Protein AF-Q0W652-F1 (afdb_monomer_lite)

Radius of gyration: 14.13 Å; chains: 1; bounding box: 42×33×35 Å

Sequence (110 aa):
MKITADALEMARASARESEVPLILVGERSVITDVMIAPDRKAYDTSAGQLISMLPVGIRRYGKVVTKASQDLEPGYNLIEDENGNWKFVDEDGKEVQVEVVEPADEKTDG

Secondary structure (DSSP, 8-state):
-EEEHHHHHHHHHHHHH-SS-EEEEEETTEEEEEEEPPPTTT----HHHHTTTSPTT-EEEEEE-BTTB----SSEEEEE-TTS-EEEE-TT--B---EEE---------

Organism: Methanocella arvoryzae (strain DSM 22066 / NBRC 105507 / MRE50) (NCBI:txid351160)

pLDDT: mean 79.3, std 16.25, range [35.34, 94.06]

Structure (mmCIF, N/CA/C/O backbone):
data_AF-Q0W652-F1
#
_entry.id   AF-Q0W652-F1
#
loop_
_atom_site.group_PDB
_atom_site.id
_atom_site.type_symbol
_atom_site.label_atom_id
_atom_site.label_alt_id
_atom_site.label_comp_id
_atom_site.label_asym_id
_atom_site.label_entity_id
_atom_site.label_seq_id
_atom_site.pdbx_PDB_ins_code
_atom_site.Cartn_x
_atom_site.Cartn_y
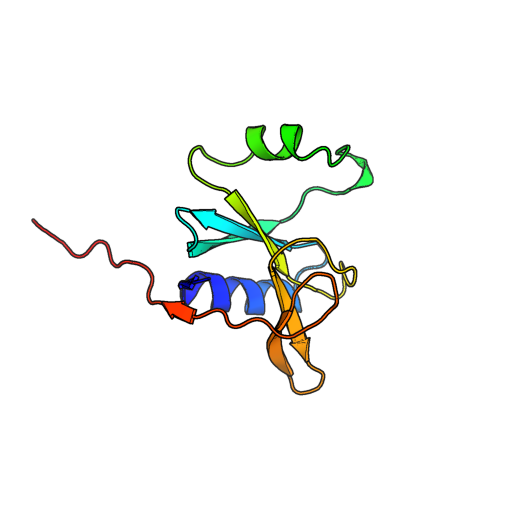_atom_site.Cartn_z
_atom_site.occupancy
_atom_site.B_iso_or_equiv
_atom_site.auth_seq_id
_atom_site.auth_comp_id
_atom_site.auth_asym_id
_atom_site.auth_atom_id
_atom_site.pdbx_PDB_model_num
ATOM 1 N N . MET A 1 1 ? -2.073 -9.339 -6.480 1.00 88.06 1 MET A N 1
ATOM 2 C CA . MET A 1 1 ? -1.249 -8.112 -6.567 1.00 88.06 1 MET A CA 1
ATOM 3 C C . MET A 1 1 ? 0.093 -8.404 -5.926 1.00 88.06 1 MET A C 1
ATOM 5 O O . MET A 1 1 ? 0.122 -9.258 -5.044 1.00 88.06 1 MET A O 1
ATOM 9 N N . LYS A 1 2 ? 1.171 -7.753 -6.368 1.00 92.56 2 LYS A N 1
ATOM 10 C CA . LYS A 1 2 ? 2.509 -7.926 -5.787 1.00 92.56 2 LYS A CA 1
ATOM 11 C C . LYS A 1 2 ? 3.059 -6.583 -5.303 1.00 92.56 2 LYS A C 1
ATOM 13 O O . LYS A 1 2 ? 2.708 -5.554 -5.875 1.00 92.56 2 LYS A O 1
ATOM 18 N N . ILE A 1 3 ? 3.913 -6.592 -4.287 1.00 92.94 3 ILE A N 1
ATOM 19 C CA . ILE A 1 3 ? 4.689 -5.433 -3.825 1.00 92.94 3 ILE A CA 1
ATOM 20 C C . ILE A 1 3 ? 6.137 -5.852 -3.595 1.00 92.94 3 ILE A C 1
ATOM 22 O O . ILE A 1 3 ? 6.373 -6.953 -3.101 1.00 92.94 3 ILE A O 1
ATOM 26 N N . THR A 1 4 ? 7.102 -5.010 -3.949 1.00 94.06 4 THR A N 1
ATOM 27 C CA . THR A 1 4 ? 8.503 -5.282 -3.621 1.00 94.06 4 THR A CA 1
ATOM 28 C C . THR A 1 4 ? 8.741 -5.140 -2.117 1.00 94.06 4 THR A C 1
ATOM 30 O O . THR A 1 4 ? 8.120 -4.309 -1.452 1.00 94.06 4 THR A O 1
ATOM 33 N N . ALA A 1 5 ? 9.643 -5.948 -1.559 1.00 91.12 5 ALA A N 1
ATOM 34 C CA . ALA A 1 5 ? 10.023 -5.841 -0.149 1.00 91.12 5 ALA A CA 1
ATOM 35 C C . ALA A 1 5 ? 10.501 -4.420 0.209 1.00 91.12 5 ALA A C 1
ATOM 37 O O . ALA A 1 5 ? 10.108 -3.889 1.246 1.00 91.12 5 ALA A O 1
ATOM 38 N N . ASP A 1 6 ? 11.254 -3.795 -0.699 1.00 91.25 6 ASP A N 1
ATOM 39 C CA . ASP A 1 6 ? 11.754 -2.424 -0.575 1.00 91.25 6 ASP A CA 1
ATOM 40 C C . ASP A 1 6 ? 10.615 -1.390 -0.505 1.00 91.25 6 ASP A C 1
ATOM 42 O O . ASP A 1 6 ? 10.507 -0.648 0.470 1.00 91.25 6 ASP A O 1
ATOM 46 N N . ALA A 1 7 ? 9.668 -1.428 -1.451 1.00 91.81 7 ALA A N 1
ATOM 47 C CA . ALA A 1 7 ? 8.522 -0.516 -1.450 1.00 91.81 7 ALA A CA 1
ATOM 48 C C . ALA A 1 7 ? 7.642 -0.691 -0.209 1.00 91.81 7 ALA A C 1
ATOM 50 O O . ALA A 1 7 ? 7.100 0.277 0.325 1.00 91.81 7 ALA A O 1
ATOM 51 N N . LEU A 1 8 ? 7.485 -1.930 0.262 1.00 92.50 8 LEU A N 1
ATOM 52 C CA . LEU A 1 8 ? 6.737 -2.213 1.479 1.00 92.50 8 LEU A CA 1
ATOM 53 C C . LEU A 1 8 ? 7.436 -1.634 2.713 1.00 92.50 8 LEU A C 1
ATOM 55 O O . LEU A 1 8 ? 6.770 -1.067 3.579 1.00 92.50 8 LEU A O 1
ATOM 59 N N . GLU A 1 9 ? 8.757 -1.767 2.809 1.00 91.81 9 GLU A N 1
ATOM 60 C CA . GLU A 1 9 ? 9.540 -1.179 3.895 1.00 91.81 9 GLU A CA 1
ATOM 61 C C . GLU A 1 9 ? 9.480 0.353 3.861 1.00 91.81 9 GLU A C 1
ATOM 63 O O . GLU A 1 9 ? 9.139 0.972 4.874 1.00 91.81 9 GLU A O 1
ATOM 68 N N . MET A 1 10 ? 9.681 0.956 2.686 1.00 90.56 10 MET A N 1
ATOM 69 C CA . MET A 1 10 ? 9.545 2.398 2.475 1.00 90.56 10 MET A CA 1
ATOM 70 C C . MET A 1 10 ? 8.162 2.913 2.866 1.00 90.56 10 MET A C 1
ATOM 72 O O . MET A 1 10 ? 8.058 3.943 3.535 1.00 90.56 10 MET A O 1
ATOM 76 N N . ALA A 1 11 ? 7.097 2.199 2.490 1.00 91.31 11 ALA A N 1
ATOM 77 C CA . ALA A 1 11 ? 5.732 2.581 2.828 1.00 91.31 11 ALA A CA 1
ATOM 78 C C . ALA A 1 11 ? 5.523 2.620 4.344 1.00 91.31 11 ALA A C 1
ATOM 80 O O . ALA A 1 11 ? 4.956 3.578 4.864 1.00 91.31 11 ALA A O 1
ATOM 81 N N . ARG A 1 12 ? 6.010 1.596 5.052 1.00 91.00 12 ARG A N 1
ATOM 82 C CA . ARG A 1 12 ? 5.895 1.468 6.512 1.00 91.00 12 ARG A CA 1
ATOM 83 C C . ARG A 1 12 ? 6.679 2.550 7.243 1.00 91.00 12 ARG A C 1
ATOM 85 O O . ARG A 1 12 ? 6.156 3.147 8.182 1.00 91.00 12 ARG A O 1
ATOM 92 N N . ALA A 1 13 ? 7.917 2.794 6.817 1.00 89.62 13 ALA A N 1
ATOM 93 C CA . ALA A 1 13 ? 8.767 3.833 7.388 1.00 89.62 13 ALA A CA 1
ATOM 94 C C . ALA A 1 13 ? 8.136 5.214 7.173 1.00 89.62 13 ALA A C 1
ATOM 96 O O . ALA A 1 13 ? 7.845 5.929 8.133 1.00 89.62 13 ALA A O 1
ATOM 97 N N . SER A 1 14 ? 7.798 5.525 5.920 1.00 87.75 14 SER A N 1
ATOM 98 C CA . SER A 1 14 ? 7.210 6.809 5.544 1.00 87.75 14 SER A CA 1
ATOM 99 C C . SER A 1 14 ? 5.881 7.044 6.250 1.00 87.75 14 SER A C 1
ATOM 101 O O . SER A 1 14 ? 5.631 8.138 6.729 1.00 87.75 14 SER A O 1
ATOM 103 N N . ALA A 1 15 ? 5.020 6.039 6.383 1.00 86.62 15 ALA A N 1
ATOM 104 C CA . ALA A 1 15 ? 3.702 6.224 6.980 1.00 86.62 15 ALA A CA 1
ATOM 105 C C . ALA A 1 15 ? 3.713 6.612 8.464 1.00 86.62 15 ALA A C 1
ATOM 107 O O . ALA A 1 15 ? 2.778 7.270 8.928 1.00 86.62 15 ALA A O 1
ATOM 108 N N . ARG A 1 16 ? 4.755 6.221 9.207 1.00 81.56 16 ARG A N 1
ATOM 109 C CA . ARG A 1 16 ? 4.902 6.559 10.630 1.00 81.56 16 ARG A CA 1
ATOM 110 C C . ARG A 1 16 ? 5.326 8.008 10.848 1.00 81.56 16 ARG A C 1
ATOM 112 O O . ARG A 1 16 ? 4.948 8.596 11.861 1.00 81.56 16 ARG A O 1
ATOM 119 N N . GLU A 1 17 ? 6.084 8.564 9.909 1.00 79.88 17 GLU A N 1
ATOM 120 C CA . GLU A 1 17 ? 6.684 9.900 10.008 1.00 79.88 17 GLU A CA 1
ATOM 121 C C . GLU A 1 17 ? 5.984 10.940 9.119 1.00 79.88 17 GLU A C 1
ATOM 123 O O . GLU A 1 17 ? 6.072 12.137 9.375 1.00 79.88 17 GLU A O 1
ATOM 128 N N . SER A 1 18 ? 5.269 10.498 8.084 1.00 78.00 18 SER A N 1
ATOM 129 C CA . SER A 1 18 ? 4.699 11.369 7.061 1.00 78.00 18 SER A CA 1
ATOM 130 C C . SER A 1 18 ? 3.455 12.104 7.552 1.00 78.00 18 SER A C 1
ATOM 132 O O . SER A 1 18 ? 2.421 11.510 7.868 1.00 78.00 18 SER A O 1
ATOM 134 N N . GLU A 1 19 ? 3.535 13.430 7.502 1.00 79.69 19 GLU A N 1
ATOM 135 C CA . GLU A 1 19 ? 2.412 14.353 7.693 1.00 79.69 19 GLU A CA 1
ATOM 136 C C . GLU A 1 19 ? 1.623 14.595 6.394 1.00 79.69 19 GLU A C 1
ATOM 138 O O . GLU A 1 19 ? 0.680 15.384 6.367 1.00 79.69 19 GLU A O 1
ATOM 143 N N . VAL A 1 20 ? 1.995 13.910 5.310 1.00 82.31 20 VAL A N 1
ATOM 144 C CA . VAL A 1 20 ? 1.376 14.025 3.987 1.00 82.31 20 VAL A CA 1
ATOM 145 C C . VAL A 1 20 ? 0.817 12.677 3.516 1.00 82.31 20 VAL A C 1
ATOM 147 O O . VAL A 1 20 ? 1.316 11.619 3.922 1.00 82.31 20 VAL A O 1
ATOM 150 N N . PRO A 1 21 ? -0.238 12.677 2.679 1.00 82.00 21 PRO A N 1
ATOM 151 C CA . PRO A 1 21 ? -0.757 11.456 2.071 1.00 82.00 21 PRO A CA 1
ATOM 152 C C . PRO A 1 21 ? 0.310 10.787 1.197 1.00 82.00 21 PRO A C 1
ATOM 154 O O . PRO A 1 21 ? 1.038 11.459 0.472 1.00 82.00 21 PRO A O 1
ATOM 157 N N . LEU A 1 22 ? 0.373 9.458 1.232 1.00 87.69 22 LEU A N 1
ATOM 158 C CA . LEU A 1 22 ? 1.310 8.656 0.443 1.00 87.69 22 LEU A CA 1
ATOM 159 C C . LEU A 1 22 ? 0.534 7.761 -0.523 1.00 87.69 22 LEU A C 1
ATOM 161 O O . LEU A 1 22 ? -0.467 7.163 -0.136 1.00 87.69 22 LEU A O 1
ATOM 165 N N . ILE A 1 23 ? 0.997 7.635 -1.763 1.00 88.69 23 ILE A N 1
ATOM 166 C CA . ILE A 1 23 ? 0.421 6.775 -2.799 1.00 88.69 23 ILE A CA 1
ATOM 167 C C . ILE A 1 23 ? 1.357 5.619 -3.141 1.00 88.69 23 ILE A C 1
ATOM 169 O O . ILE A 1 23 ? 2.572 5.781 -3.218 1.00 88.69 23 ILE A O 1
ATOM 173 N N . LEU A 1 24 ? 0.764 4.453 -3.381 1.00 90.38 24 LEU A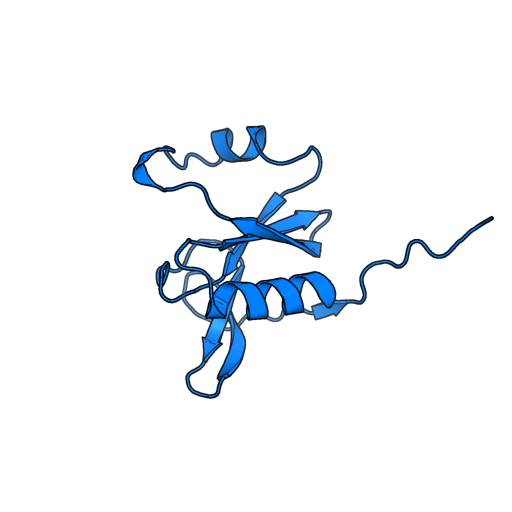 N 1
ATOM 174 C CA . LEU A 1 24 ? 1.472 3.255 -3.818 1.00 90.38 24 LEU A CA 1
ATOM 175 C C . LEU A 1 24 ? 1.502 3.225 -5.339 1.00 90.38 24 LEU A C 1
ATOM 177 O O . LEU A 1 24 ? 0.442 3.232 -5.985 1.00 90.38 24 LEU A O 1
ATOM 181 N N . VAL A 1 25 ? 2.704 3.172 -5.904 1.00 89.75 25 VAL A N 1
ATOM 182 C CA . VAL A 1 25 ? 2.911 3.209 -7.349 1.00 89.75 25 VAL A CA 1
ATOM 183 C C . VAL A 1 25 ? 3.774 2.044 -7.818 1.00 89.75 25 VAL A C 1
ATOM 185 O O . VAL A 1 25 ? 4.514 1.425 -7.056 1.00 89.75 25 VAL A O 1
ATOM 188 N N . GLY A 1 26 ? 3.662 1.714 -9.096 1.00 89.56 26 GLY A N 1
ATOM 189 C CA . GLY A 1 26 ? 4.587 0.786 -9.731 1.00 89.56 26 GLY A CA 1
ATOM 190 C C . GLY A 1 26 ? 4.142 0.369 -11.118 1.00 89.56 26 GLY A C 1
ATOM 191 O O . GLY A 1 26 ? 3.288 1.005 -11.736 1.00 89.56 26 GLY A O 1
ATOM 192 N N . GLU A 1 27 ? 4.657 -0.752 -11.596 1.00 88.94 27 GLU A N 1
ATOM 193 C CA . GLU A 1 27 ? 4.518 -1.184 -12.985 1.00 88.94 27 GLU A CA 1
ATOM 194 C C . GLU A 1 27 ? 4.019 -2.623 -13.070 1.00 88.94 27 GLU A C 1
ATOM 196 O O . GLU A 1 27 ? 4.240 -3.427 -12.172 1.00 88.94 27 GLU A O 1
ATOM 201 N N . ARG A 1 28 ? 3.332 -2.972 -14.166 1.00 85.38 28 ARG A N 1
ATOM 202 C CA . ARG A 1 28 ? 2.965 -4.369 -14.492 1.00 85.38 28 ARG A CA 1
ATOM 203 C C . ARG A 1 28 ? 2.323 -5.164 -13.332 1.00 85.38 28 ARG A C 1
ATOM 205 O O . ARG A 1 28 ? 2.613 -6.342 -13.152 1.00 85.38 28 ARG A O 1
ATOM 212 N N . SER A 1 29 ? 1.433 -4.535 -12.563 1.00 87.19 29 SER A N 1
ATOM 213 C CA . SER A 1 29 ? 0.772 -5.125 -11.382 1.00 87.19 29 SER A CA 1
ATOM 214 C C . SER A 1 29 ? 1.715 -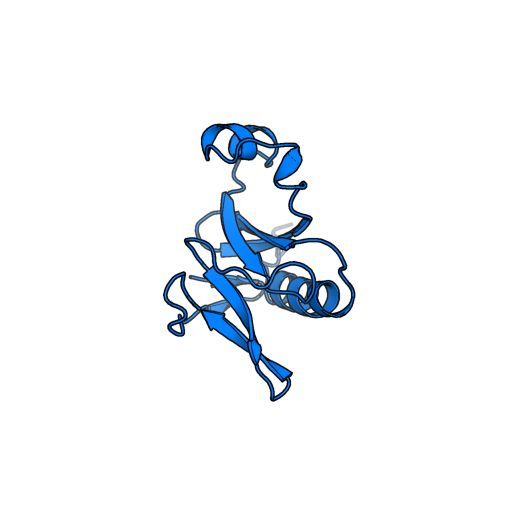5.495 -10.226 1.00 87.19 29 SER A C 1
ATOM 216 O O . SER A 1 29 ? 1.400 -6.378 -9.422 1.00 87.19 29 SER A O 1
ATOM 218 N N . VAL A 1 30 ? 2.852 -4.806 -10.136 1.00 91.25 30 VAL A N 1
ATOM 219 C CA . VAL A 1 30 ? 3.792 -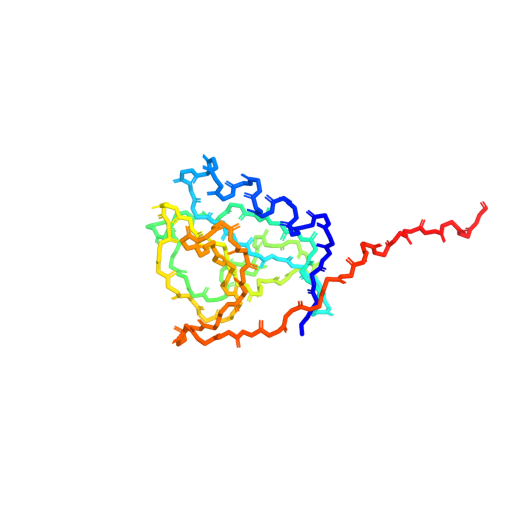4.845 -9.018 1.00 91.25 30 VAL A CA 1
ATOM 220 C C . VAL A 1 30 ? 3.935 -3.425 -8.478 1.00 91.25 30 VAL A C 1
ATOM 222 O O . VAL A 1 30 ? 4.250 -2.501 -9.225 1.00 91.25 30 VAL A O 1
ATOM 225 N N . ILE A 1 31 ? 3.677 -3.238 -7.188 1.00 92.25 31 ILE A N 1
ATOM 226 C CA . ILE A 1 31 ? 3.990 -1.997 -6.480 1.00 92.25 31 ILE A CA 1
ATOM 227 C C . ILE A 1 31 ? 5.495 -2.003 -6.230 1.00 92.25 31 ILE A C 1
ATOM 229 O O . ILE A 1 31 ? 6.011 -2.925 -5.600 1.00 92.25 31 ILE A O 1
ATOM 233 N N . THR A 1 32 ? 6.186 -1.006 -6.759 1.00 91.31 32 THR A N 1
ATOM 234 C CA . THR A 1 32 ? 7.650 -0.927 -6.726 1.00 91.31 32 THR A CA 1
ATOM 235 C C . THR A 1 32 ? 8.149 0.289 -5.969 1.00 91.31 32 THR A C 1
ATOM 237 O O . THR A 1 32 ? 9.324 0.307 -5.636 1.00 91.31 32 THR A O 1
ATOM 240 N N . ASP A 1 33 ? 7.287 1.275 -5.693 1.00 89.75 33 ASP A N 1
ATOM 241 C CA . ASP A 1 33 ? 7.688 2.534 -5.066 1.00 89.75 33 ASP A CA 1
ATOM 242 C C . ASP A 1 33 ? 6.518 3.212 -4.316 1.00 89.75 33 ASP A C 1
ATOM 244 O O . ASP A 1 33 ? 5.345 2.822 -4.449 1.00 89.75 33 ASP A O 1
ATOM 248 N N . VAL A 1 34 ? 6.832 4.239 -3.524 1.00 89.31 34 VAL A N 1
ATOM 249 C CA . VAL A 1 34 ? 5.884 5.005 -2.706 1.00 89.31 34 VAL A CA 1
ATOM 250 C C . VAL A 1 34 ? 6.145 6.490 -2.904 1.00 89.31 34 VAL A C 1
ATOM 252 O O . VAL A 1 34 ? 7.220 6.994 -2.600 1.00 89.31 34 VAL A O 1
ATOM 255 N N . MET A 1 35 ? 5.130 7.223 -3.353 1.00 86.50 35 MET A N 1
ATOM 256 C CA . MET A 1 35 ? 5.252 8.657 -3.613 1.00 86.50 35 MET A CA 1
ATOM 257 C C . MET A 1 35 ? 4.373 9.473 -2.673 1.00 86.50 35 MET A C 1
ATOM 259 O O . MET A 1 35 ? 3.330 9.013 -2.215 1.00 86.50 35 MET A O 1
ATOM 263 N N . ILE A 1 36 ? 4.749 10.725 -2.428 1.00 84.75 36 ILE A N 1
ATOM 264 C CA . ILE A 1 36 ? 3.888 11.683 -1.730 1.00 84.75 36 ILE A CA 1
ATOM 265 C C . ILE A 1 36 ? 2.759 12.103 -2.675 1.00 84.75 36 ILE A C 1
ATOM 267 O O . ILE A 1 36 ? 3.004 12.536 -3.802 1.00 84.75 36 ILE A O 1
ATOM 271 N N . ALA A 1 37 ? 1.515 11.977 -2.219 1.00 75.12 37 ALA A N 1
ATOM 272 C CA . ALA A 1 37 ? 0.360 12.437 -2.971 1.00 75.12 37 ALA A CA 1
ATOM 273 C C . ALA A 1 37 ? 0.303 13.977 -2.927 1.00 75.12 37 ALA A C 1
ATOM 275 O O . ALA A 1 37 ? 0.343 14.554 -1.836 1.00 75.12 37 ALA A O 1
ATOM 276 N N . PRO A 1 38 ? 0.184 14.664 -4.075 1.00 63.88 38 PRO A N 1
ATOM 277 C CA . PRO A 1 38 ? -0.044 16.103 -4.082 1.00 63.88 38 PRO A CA 1
ATOM 278 C C . PRO A 1 38 ? -1.414 16.432 -3.460 1.00 63.88 38 PRO A C 1
ATOM 280 O O . PRO A 1 38 ? -2.377 15.680 -3.613 1.00 63.88 38 PRO A O 1
ATOM 283 N N . ASP A 1 39 ? -1.492 17.552 -2.737 1.00 57.31 39 ASP A N 1
ATOM 284 C CA . ASP A 1 39 ? -2.661 17.950 -1.945 1.00 57.31 39 ASP A CA 1
ATOM 285 C C . ASP A 1 39 ? -3.954 18.017 -2.786 1.00 57.31 39 ASP A C 1
ATOM 287 O O . ASP A 1 39 ? -4.002 18.671 -3.836 1.00 57.31 39 ASP A O 1
ATOM 291 N N . ARG A 1 40 ? -5.026 17.362 -2.304 1.00 53.25 40 ARG A N 1
ATOM 292 C CA . ARG A 1 40 ? -6.344 17.289 -2.970 1.00 53.25 40 ARG A CA 1
ATOM 293 C C . ARG A 1 40 ? -6.950 18.673 -3.260 1.00 53.25 40 ARG A C 1
ATOM 295 O O . ARG A 1 40 ? -7.797 18.764 -4.143 1.00 53.25 40 ARG A O 1
ATOM 302 N N . LYS A 1 41 ? -6.542 19.759 -2.581 1.00 48.44 41 LYS A N 1
ATOM 303 C CA . LYS A 1 41 ? -7.053 21.113 -2.887 1.00 48.44 41 LYS A CA 1
ATOM 304 C C . LYS A 1 41 ? -6.463 21.742 -4.151 1.00 48.44 41 LYS A C 1
ATOM 306 O O . LYS A 1 41 ? -7.040 22.709 -4.642 1.00 48.44 41 LYS A O 1
ATOM 311 N N . ALA A 1 42 ? -5.356 21.223 -4.681 1.00 45.06 42 ALA A N 1
ATOM 312 C CA . ALA A 1 42 ? -4.723 21.758 -5.890 1.00 45.06 42 ALA A CA 1
ATOM 313 C C . ALA A 1 42 ? -4.982 20.916 -7.150 1.00 45.06 42 ALA A C 1
ATOM 315 O O . ALA A 1 42 ? -4.734 21.398 -8.253 1.00 45.06 42 ALA A O 1
ATOM 316 N N . TYR A 1 43 ? -5.490 19.688 -7.007 1.00 43.62 43 TYR A N 1
ATOM 317 C CA . TYR A 1 43 ? -5.652 18.763 -8.125 1.00 43.62 43 TYR A CA 1
ATOM 318 C C . TYR A 1 43 ? -7.032 18.119 -8.100 1.00 43.62 43 TYR A C 1
ATOM 320 O O . TYR A 1 43 ? -7.289 17.171 -7.356 1.00 43.62 43 TYR A O 1
ATOM 328 N N . ASP A 1 44 ? -7.904 18.643 -8.959 1.00 42.12 44 ASP A N 1
ATOM 329 C CA . ASP A 1 44 ? -9.112 17.971 -9.422 1.00 42.12 44 ASP A CA 1
ATOM 330 C C . ASP A 1 44 ? -8.723 16.541 -9.825 1.00 42.12 44 ASP A C 1
ATOM 332 O O . ASP A 1 44 ? -8.038 16.305 -10.822 1.00 42.12 44 ASP A O 1
ATOM 336 N N . THR A 1 45 ? -9.039 15.581 -8.957 1.00 48.25 45 THR A N 1
ATOM 337 C CA . THR A 1 45 ? -8.527 14.205 -8.994 1.00 48.25 45 THR A CA 1
ATOM 338 C C . THR A 1 45 ? -9.265 13.383 -10.050 1.00 48.25 45 THR A C 1
ATOM 340 O O . THR A 1 45 ? -9.605 12.221 -9.853 1.00 48.25 45 THR A O 1
ATOM 343 N N . SER A 1 46 ? -9.533 13.984 -11.203 1.00 45.84 46 SER A N 1
ATOM 344 C CA . SER A 1 46 ? -9.862 13.252 -12.408 1.00 45.84 46 SER A CA 1
ATOM 345 C C . SER A 1 46 ? -8.637 12.401 -12.746 1.00 45.84 46 SER A C 1
ATOM 347 O O . SER A 1 46 ? -7.552 12.935 -12.987 1.00 45.84 46 SER A O 1
ATOM 349 N N . ALA A 1 47 ? -8.792 11.073 -12.754 1.00 51.44 47 ALA A N 1
ATOM 350 C CA . ALA A 1 47 ? -7.728 10.096 -13.016 1.00 51.44 47 ALA A CA 1
ATOM 351 C C . ALA A 1 47 ? -6.844 10.432 -14.242 1.00 51.44 47 ALA A C 1
ATOM 353 O O . ALA A 1 47 ? -5.714 9.966 -14.323 1.00 51.44 47 ALA A O 1
ATOM 354 N N . GLY A 1 48 ? -7.321 11.282 -15.159 1.00 50.47 48 GLY A N 1
ATOM 355 C CA . GLY A 1 48 ? -6.578 11.806 -16.303 1.00 50.47 48 GLY A CA 1
ATOM 356 C C . GLY A 1 48 ? -5.404 12.754 -16.003 1.00 50.47 48 GLY A C 1
ATOM 357 O O . GLY A 1 48 ? -4.468 12.759 -16.795 1.00 50.47 48 GLY A O 1
ATOM 358 N N . GLN A 1 49 ? -5.389 13.533 -14.910 1.00 51.06 49 GLN A N 1
ATOM 359 C CA . GLN A 1 49 ? -4.287 14.489 -14.655 1.00 51.06 49 GLN A CA 1
ATOM 360 C C . GLN A 1 49 ? -3.101 13.887 -13.890 1.00 51.06 49 GLN A C 1
ATOM 362 O O . GLN A 1 49 ? -1.957 14.244 -14.170 1.00 51.06 49 GLN A O 1
ATOM 367 N N . LEU A 1 50 ? -3.342 12.928 -12.990 1.00 54.38 50 LEU A N 1
ATOM 368 C CA . LEU A 1 50 ? -2.267 12.210 -12.286 1.00 54.38 50 LEU A CA 1
ATOM 369 C C . LEU A 1 50 ? -1.398 11.380 -13.246 1.00 54.38 50 LEU A C 1
ATOM 371 O O . LEU A 1 50 ? -0.198 11.243 -13.021 1.00 54.38 50 LEU A O 1
ATOM 375 N N . ILE A 1 51 ? -1.979 10.881 -14.345 1.00 53.72 51 ILE A N 1
ATOM 376 C CA . ILE A 1 51 ? -1.257 10.115 -15.376 1.00 53.72 51 ILE A CA 1
ATOM 377 C C . ILE A 1 51 ? -0.133 10.948 -16.019 1.00 53.72 51 ILE A C 1
ATOM 379 O O . ILE A 1 51 ? 0.876 10.380 -16.418 1.00 53.72 51 ILE A O 1
ATOM 383 N N . SER A 1 52 ? -0.261 12.278 -16.076 1.00 55.28 52 SER A N 1
ATOM 384 C CA . SER A 1 52 ? 0.748 13.157 -16.690 1.00 55.28 52 SER A CA 1
ATOM 385 C C . SER A 1 52 ? 1.950 13.468 -15.789 1.00 55.28 52 SER A C 1
ATOM 387 O O . SER A 1 52 ? 2.958 13.956 -16.290 1.00 55.28 52 SER A O 1
ATOM 389 N N . MET A 1 53 ? 1.849 13.234 -14.474 1.00 62.50 53 MET A N 1
ATOM 390 C CA . MET A 1 53 ? 2.953 13.444 -13.522 1.00 62.50 53 MET A CA 1
ATOM 391 C C . MET A 1 53 ? 3.738 12.170 -13.224 1.00 62.50 53 MET A C 1
ATOM 393 O O . MET A 1 53 ? 4.887 12.248 -12.794 1.00 62.50 53 MET A O 1
ATOM 397 N N . LEU A 1 54 ? 3.122 11.005 -13.422 1.00 70.00 54 LEU A N 1
ATOM 398 C CA . LEU A 1 54 ? 3.801 9.738 -13.217 1.00 70.00 54 LEU A CA 1
ATOM 399 C C . LEU A 1 54 ? 4.737 9.446 -14.399 1.00 70.00 54 LEU A C 1
ATOM 401 O O . LEU A 1 54 ? 4.386 9.731 -15.548 1.00 70.00 54 LEU A O 1
ATOM 405 N N . PRO A 1 55 ? 5.918 8.859 -14.143 1.00 68.81 55 PRO A N 1
ATOM 406 C CA . PRO A 1 55 ? 6.781 8.382 -15.212 1.00 68.81 55 PRO A CA 1
ATOM 407 C C . PRO A 1 55 ? 6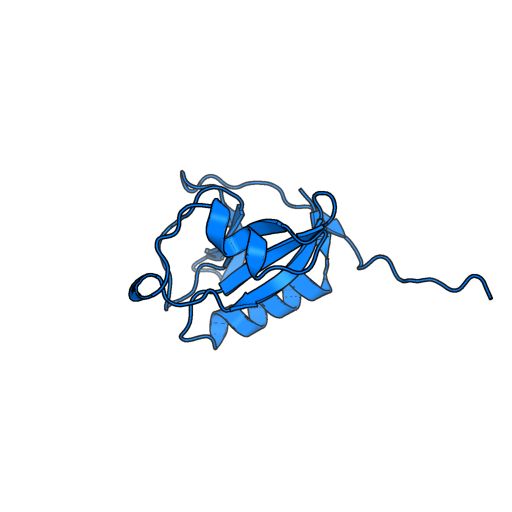.025 7.419 -16.133 1.00 68.81 55 PRO A C 1
ATOM 409 O O . PRO A 1 55 ? 5.137 6.679 -15.699 1.00 68.81 55 PRO A O 1
ATOM 412 N N . VAL A 1 56 ? 6.392 7.398 -17.414 1.00 75.81 56 VAL A N 1
ATOM 413 C CA . VAL A 1 56 ? 5.802 6.471 -18.389 1.00 75.81 56 VAL A CA 1
ATOM 414 C C . VAL A 1 56 ? 5.972 5.033 -17.892 1.00 75.81 56 VAL A C 1
ATOM 416 O O . VAL A 1 56 ? 7.089 4.606 -17.632 1.00 75.81 56 VAL A O 1
ATOM 419 N N . GLY A 1 57 ? 4.865 4.294 -17.781 1.00 75.69 57 GLY A N 1
ATOM 420 C CA . GLY A 1 57 ? 4.850 2.906 -17.291 1.00 75.69 57 GLY A CA 1
ATOM 421 C C . GLY A 1 57 ? 4.383 2.761 -15.840 1.00 75.69 57 GLY A C 1
ATOM 422 O O . GLY A 1 57 ? 3.775 1.741 -15.500 1.00 75.69 57 GLY A O 1
ATOM 423 N N . ILE A 1 58 ? 4.530 3.817 -15.035 1.00 83.50 58 ILE A N 1
ATOM 424 C CA . ILE A 1 58 ? 4.144 3.837 -13.625 1.00 83.50 58 ILE A CA 1
ATOM 425 C C . ILE A 1 58 ? 2.645 4.093 -13.483 1.00 83.50 58 ILE A C 1
ATOM 427 O O . ILE A 1 58 ? 2.056 4.973 -14.114 1.00 83.50 58 ILE A O 1
ATOM 431 N N . ARG A 1 59 ? 2.005 3.300 -12.628 1.00 84.19 59 ARG A N 1
ATOM 432 C CA . ARG A 1 59 ? 0.578 3.360 -12.320 1.00 84.19 59 ARG A CA 1
ATOM 433 C C . ARG A 1 59 ? 0.377 3.452 -10.820 1.00 84.19 59 ARG A C 1
ATOM 435 O O . ARG A 1 59 ? 1.096 2.826 -10.047 1.00 84.19 59 ARG A O 1
ATOM 442 N N . ARG A 1 60 ? -0.657 4.189 -10.421 1.00 87.06 60 ARG A N 1
ATOM 443 C CA . ARG A 1 60 ? -1.157 4.193 -9.047 1.00 87.06 60 ARG A CA 1
ATOM 444 C C . ARG A 1 60 ? -1.953 2.913 -8.801 1.00 87.06 60 ARG A C 1
ATOM 446 O O . ARG A 1 60 ? -2.923 2.655 -9.509 1.00 87.06 60 ARG A O 1
ATOM 453 N N . TYR A 1 61 ? -1.566 2.153 -7.783 1.00 88.94 61 TYR A N 1
ATOM 454 C CA . TYR A 1 61 ? -2.320 0.982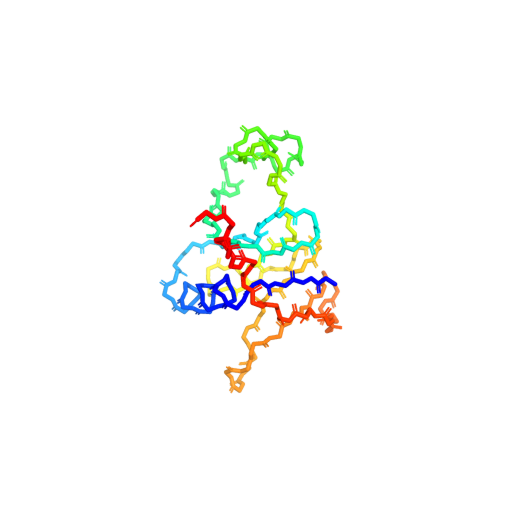 -7.325 1.00 88.94 61 TYR A CA 1
ATOM 455 C C . TYR A 1 61 ? -3.142 1.268 -6.076 1.00 88.94 61 TYR A C 1
ATOM 457 O O . TYR A 1 61 ? -4.121 0.576 -5.819 1.00 88.94 61 TYR A O 1
ATOM 465 N N . GLY A 1 62 ? -2.778 2.298 -5.320 1.00 89.31 62 GLY A N 1
ATOM 466 C CA . GLY A 1 62 ? -3.561 2.731 -4.177 1.00 89.31 62 GLY A CA 1
ATOM 467 C C . GLY A 1 62 ? -2.777 3.694 -3.311 1.00 89.31 62 GLY A C 1
ATOM 468 O O . GLY A 1 62 ? -2.136 4.608 -3.842 1.00 89.31 62 GLY A O 1
ATOM 469 N N . LYS A 1 63 ? -2.854 3.533 -1.993 1.00 90.31 63 LYS A N 1
ATOM 470 C CA . LYS A 1 63 ? -2.271 4.484 -1.048 1.00 90.31 63 LYS A CA 1
ATOM 471 C C . LYS A 1 63 ? -1.857 3.850 0.266 1.00 90.31 63 LYS A C 1
ATOM 473 O O . LYS A 1 63 ? -2.247 2.728 0.573 1.00 90.31 63 LYS A O 1
ATOM 478 N N . VAL A 1 64 ? -1.098 4.603 1.048 1.00 91.00 64 VAL A N 1
ATOM 479 C CA . VAL A 1 64 ? -0.785 4.250 2.430 1.00 91.00 64 VAL A CA 1
ATOM 480 C C . VAL A 1 64 ? -1.636 5.112 3.347 1.00 91.00 64 VAL A C 1
ATOM 482 O O . VAL A 1 64 ? -1.666 6.337 3.217 1.00 91.00 64 VAL A O 1
ATOM 485 N N . VAL A 1 65 ? -2.360 4.457 4.244 1.00 88.94 65 VAL A N 1
ATOM 486 C CA . VAL A 1 65 ? -3.183 5.111 5.253 1.00 88.94 65 VAL A CA 1
ATOM 487 C C . VAL A 1 65 ? -2.269 5.544 6.387 1.00 88.94 65 VAL A C 1
ATOM 489 O O . VAL A 1 65 ? -1.588 4.731 7.010 1.00 88.94 65 VAL A O 1
ATOM 492 N N . THR A 1 66 ? -2.237 6.848 6.626 1.00 84.31 66 THR A N 1
ATOM 493 C CA . THR A 1 66 ? -1.384 7.490 7.631 1.00 84.31 66 THR A CA 1
ATOM 494 C C . THR A 1 66 ? -2.240 8.360 8.542 1.00 84.31 66 THR A C 1
ATOM 496 O O . THR A 1 66 ? -3.428 8.575 8.290 1.00 84.31 66 THR A O 1
ATOM 499 N N . LYS A 1 67 ? -1.643 8.938 9.590 1.00 78.62 67 LYS A N 1
ATOM 500 C CA . LYS A 1 67 ? -2.337 9.930 10.432 1.00 78.62 67 LYS A CA 1
ATOM 501 C C . LYS A 1 67 ? -2.852 11.130 9.626 1.00 78.62 67 LYS A C 1
ATOM 503 O O . LYS A 1 67 ? -3.877 11.698 9.984 1.00 78.62 67 LYS A O 1
ATOM 508 N N . ALA A 1 68 ? -2.164 11.490 8.543 1.00 74.00 68 ALA A N 1
ATOM 509 C CA . ALA A 1 68 ? -2.553 12.581 7.655 1.00 74.00 68 ALA A CA 1
ATOM 510 C C . ALA A 1 68 ? -3.662 12.200 6.657 1.00 74.00 68 ALA A C 1
ATOM 512 O O . ALA A 1 68 ? -4.319 13.080 6.103 1.00 74.00 68 ALA A O 1
ATOM 513 N N . SER A 1 69 ? -3.877 10.904 6.403 1.00 78.06 69 SER A N 1
ATOM 514 C CA . SER A 1 69 ? -4.840 10.413 5.412 1.00 78.06 69 SER A CA 1
ATOM 515 C C . SER A 1 69 ? -5.457 9.092 5.864 1.00 78.06 69 SER A C 1
ATOM 517 O O . SER A 1 69 ? -4.913 8.021 5.600 1.00 78.06 69 SER A O 1
ATOM 519 N N . GLN A 1 70 ? -6.601 9.192 6.548 1.00 80.44 70 GLN A N 1
ATOM 520 C CA . GLN A 1 70 ? -7.361 8.053 7.091 1.00 80.44 70 GLN A CA 1
ATOM 521 C C . GLN A 1 70 ? -8.492 7.553 6.179 1.00 80.44 70 GLN A C 1
ATOM 523 O O . GLN A 1 70 ? -9.091 6.516 6.442 1.00 80.44 70 GLN A O 1
ATOM 528 N N . ASP A 1 71 ? -8.799 8.305 5.123 1.00 84.06 71 ASP A N 1
ATOM 529 C CA . ASP A 1 71 ? -9.783 7.947 4.096 1.00 84.06 71 ASP A CA 1
ATOM 530 C C . ASP A 1 71 ? -9.378 6.642 3.390 1.00 84.06 71 ASP A C 1
ATOM 532 O O . ASP A 1 71 ? -8.186 6.358 3.308 1.00 84.06 71 ASP A O 1
ATOM 536 N N . LEU A 1 72 ? -10.311 5.884 2.822 1.00 85.25 72 LEU A N 1
ATOM 537 C CA . LEU A 1 72 ? -9.989 4.754 1.940 1.00 85.25 72 LEU A CA 1
ATOM 538 C C . LEU A 1 72 ? -10.265 5.162 0.496 1.00 85.25 72 LEU A C 1
ATOM 540 O O . LEU A 1 72 ? -11.225 5.871 0.216 1.00 85.25 72 LEU A O 1
ATOM 544 N N . GLU A 1 73 ? -9.399 4.748 -0.424 1.00 82.00 73 GLU A N 1
ATOM 545 C CA . GLU A 1 73 ? -9.570 5.038 -1.849 1.00 82.00 73 GLU A CA 1
ATOM 546 C C . GLU A 1 73 ? -9.699 3.749 -2.662 1.00 82.00 73 GLU A C 1
ATOM 548 O O . GLU A 1 73 ? -9.213 2.702 -2.225 1.00 82.00 73 GLU A O 1
ATOM 553 N N . PRO A 1 74 ? -10.308 3.814 -3.860 1.00 83.81 74 PRO A N 1
ATOM 554 C CA . PRO A 1 74 ? -10.345 2.679 -4.772 1.00 83.81 74 PRO A CA 1
ATOM 555 C C . PRO A 1 74 ? -8.930 2.160 -5.058 1.00 83.81 74 PRO A C 1
ATOM 557 O O . PRO A 1 74 ? -8.019 2.926 -5.392 1.00 83.81 74 PRO A O 1
ATOM 560 N N . GLY A 1 75 ? -8.758 0.842 -4.938 1.00 87.25 75 GLY A N 1
ATOM 561 C CA . GLY A 1 75 ? -7.474 0.157 -5.086 1.00 87.25 75 GLY A CA 1
ATOM 562 C C . GLY A 1 75 ? -6.971 -0.464 -3.782 1.00 87.25 75 GLY A C 1
ATOM 563 O O . GLY A 1 75 ? -7.751 -0.971 -2.982 1.00 87.25 75 GLY A O 1
ATOM 564 N N . TYR A 1 76 ? -5.649 -0.475 -3.601 1.00 91.25 76 TYR A N 1
ATOM 565 C CA . TYR A 1 76 ? -4.974 -1.117 -2.471 1.00 91.25 76 TYR A CA 1
ATOM 566 C C . TYR A 1 76 ? -4.579 -0.086 -1.410 1.00 91.25 76 TYR A C 1
ATOM 568 O O . TYR A 1 76 ? -3.699 0.744 -1.638 1.00 91.25 76 TYR A O 1
ATOM 576 N N . ASN A 1 77 ? -5.195 -0.155 -0.236 1.00 91.75 77 ASN A N 1
ATOM 577 C CA . ASN A 1 77 ? -4.893 0.714 0.896 1.00 91.75 77 ASN A CA 1
ATOM 578 C C . ASN A 1 77 ? -4.032 -0.055 1.897 1.00 91.75 77 ASN A C 1
ATOM 580 O O . ASN A 1 77 ? -4.480 -1.034 2.486 1.00 91.75 77 ASN A O 1
ATOM 584 N N . LEU A 1 78 ? -2.789 0.368 2.088 1.00 93.69 78 LEU A N 1
ATOM 585 C CA . LEU A 1 78 ? -1.907 -0.203 3.099 1.00 93.69 78 LEU A CA 1
ATOM 586 C C . LEU A 1 78 ? -2.171 0.480 4.442 1.00 93.69 78 LEU A C 1
ATOM 588 O O . LEU A 1 78 ? -1.976 1.689 4.554 1.00 93.69 78 LEU A O 1
ATOM 592 N N . ILE A 1 79 ? -2.606 -0.282 5.442 1.00 92.19 79 ILE A N 1
ATOM 593 C CA . ILE A 1 79 ? -2.964 0.224 6.772 1.00 92.19 79 ILE A CA 1
ATOM 594 C C . ILE A 1 79 ? -2.134 -0.462 7.860 1.00 92.19 79 ILE A C 1
ATOM 596 O O . ILE A 1 79 ? -1.824 -1.652 7.757 1.00 92.19 79 ILE A O 1
ATOM 600 N N . GLU A 1 80 ? -1.800 0.284 8.912 1.00 90.88 80 GLU A N 1
ATOM 601 C CA . GLU A 1 80 ? -1.274 -0.267 10.164 1.00 90.88 80 GLU A CA 1
ATOM 602 C C . GLU A 1 80 ? -2.449 -0.520 11.116 1.00 90.88 80 GLU A C 1
ATOM 604 O O . GLU A 1 80 ? -3.244 0.374 11.401 1.00 90.88 80 GLU A O 1
ATOM 609 N N . ASP A 1 81 ? -2.587 -1.762 11.564 1.00 86.31 81 ASP A N 1
ATOM 610 C CA . ASP A 1 81 ? -3.556 -2.168 12.577 1.00 86.31 81 ASP A CA 1
ATOM 611 C C . ASP A 1 81 ? -3.125 -1.695 13.977 1.00 86.31 81 ASP A C 1
ATOM 613 O O . ASP A 1 81 ? -1.954 -1.393 14.205 1.00 86.31 81 ASP A O 1
ATOM 617 N N . GLU A 1 82 ? -4.041 -1.706 14.950 1.00 83.69 82 GLU A N 1
ATOM 618 C CA . GLU A 1 82 ? -3.765 -1.336 16.351 1.00 83.69 82 GLU A CA 1
ATOM 619 C C . GLU A 1 82 ? -2.612 -2.140 16.977 1.00 83.69 82 GLU A C 1
ATOM 621 O O . GLU A 1 82 ? -1.938 -1.674 17.893 1.00 83.69 82 GLU A O 1
ATOM 626 N N . ASN A 1 83 ? -2.346 -3.336 16.450 1.00 85.75 83 ASN A N 1
ATOM 627 C CA . ASN A 1 83 ? -1.244 -4.197 16.871 1.00 85.75 83 ASN A CA 1
ATOM 628 C C . ASN A 1 83 ? 0.109 -3.870 16.200 1.00 85.75 83 ASN A C 1
ATOM 630 O O . ASN A 1 83 ? 1.077 -4.604 16.393 1.00 85.75 83 ASN A O 1
ATOM 634 N N . GLY A 1 84 ? 0.189 -2.825 15.370 1.00 84.38 84 GLY A N 1
ATOM 635 C CA . GLY A 1 84 ? 1.383 -2.488 14.583 1.00 84.38 84 GLY A CA 1
ATOM 636 C C . GLY A 1 84 ? 1.611 -3.403 13.372 1.00 84.38 84 GLY A C 1
ATOM 637 O O . GLY A 1 84 ? 2.689 -3.393 12.775 1.00 84.38 84 GLY A O 1
ATOM 638 N N . ASN A 1 85 ? 0.613 -4.220 13.018 1.00 89.81 85 ASN A N 1
ATOM 639 C CA . ASN A 1 85 ? 0.671 -5.118 11.868 1.00 89.81 85 ASN A CA 1
ATOM 640 C C . ASN A 1 85 ? 0.190 -4.401 10.610 1.00 89.81 85 ASN A C 1
ATOM 642 O O . ASN A 1 85 ? -0.867 -3.777 10.605 1.00 89.81 85 ASN A O 1
ATOM 646 N N . TRP A 1 86 ? 0.942 -4.545 9.526 1.00 90.56 86 TRP A N 1
ATOM 647 C CA . TRP A 1 86 ? 0.621 -3.919 8.250 1.00 90.56 86 TRP A CA 1
ATOM 648 C C . TRP A 1 86 ? -0.165 -4.870 7.357 1.00 90.56 86 TRP A C 1
ATOM 650 O O . TRP A 1 86 ? 0.316 -5.964 7.056 1.00 90.56 86 TRP A O 1
ATOM 660 N N . LYS A 1 87 ? -1.340 -4.434 6.905 1.00 93.06 87 LYS A N 1
ATOM 661 C CA . LYS A 1 87 ? -2.231 -5.201 6.025 1.00 93.06 87 LYS A CA 1
ATOM 662 C C . LYS A 1 87 ? -2.756 -4.334 4.889 1.00 93.06 87 LYS A C 1
ATOM 664 O O . LYS A 1 87 ? -2.842 -3.114 5.016 1.00 93.06 87 LYS A O 1
ATOM 669 N N . PHE A 1 88 ? -3.100 -4.968 3.776 1.00 93.81 88 PHE A N 1
ATOM 670 C CA . PHE A 1 88 ? -3.736 -4.286 2.656 1.00 93.81 88 PHE A CA 1
ATOM 671 C C . PHE A 1 88 ? -5.240 -4.483 2.726 1.00 93.81 88 PHE A C 1
ATOM 673 O O . PHE A 1 88 ? -5.707 -5.601 2.937 1.00 93.81 88 PHE A O 1
ATOM 680 N N . VAL A 1 89 ? -5.987 -3.408 2.509 1.00 93.75 89 VAL A N 1
ATOM 681 C CA . VAL A 1 89 ? -7.444 -3.427 2.426 1.00 93.75 89 VAL A CA 1
ATOM 682 C C . VAL A 1 89 ? -7.935 -2.732 1.160 1.00 93.75 89 VAL A C 1
ATOM 684 O O . VAL A 1 89 ? -7.243 -1.872 0.611 1.00 93.75 89 VAL A O 1
ATOM 687 N N . ASP A 1 90 ? -9.111 -3.109 0.673 1.00 91.19 90 ASP A N 1
ATOM 688 C CA . ASP A 1 90 ? -9.774 -2.409 -0.429 1.00 91.19 90 ASP A CA 1
ATOM 689 C C . ASP A 1 90 ? -10.553 -1.165 0.055 1.00 91.19 90 ASP A C 1
ATOM 691 O O . ASP A 1 90 ? -10.447 -0.771 1.219 1.00 91.19 90 ASP A O 1
ATOM 695 N N . GLU A 1 91 ? -11.310 -0.518 -0.836 1.00 88.75 91 GLU A N 1
ATOM 696 C CA . GLU A 1 91 ? -12.119 0.670 -0.516 1.00 88.75 91 GLU A CA 1
ATOM 697 C C . GLU A 1 91 ? -13.249 0.394 0.489 1.00 88.75 91 GLU A C 1
ATOM 699 O O . GLU A 1 91 ? -13.580 1.269 1.288 1.00 88.75 91 GLU A O 1
ATOM 704 N N . ASP A 1 92 ? -13.779 -0.832 0.516 1.00 88.88 92 ASP A N 1
ATOM 705 C CA . ASP A 1 92 ? -14.745 -1.308 1.510 1.00 88.88 92 ASP A CA 1
ATOM 706 C C . ASP A 1 92 ? -14.073 -1.719 2.837 1.00 88.88 92 ASP A C 1
ATOM 708 O O . ASP A 1 92 ? -14.748 -2.141 3.781 1.00 88.88 92 ASP A O 1
ATOM 712 N N . GLY A 1 93 ? -12.740 -1.650 2.922 1.00 88.19 93 GLY A N 1
ATOM 713 C CA . GLY A 1 93 ? -11.971 -2.035 4.103 1.00 88.19 93 GLY A CA 1
ATOM 714 C C . GLY A 1 93 ? -11.810 -3.546 4.303 1.00 88.19 93 GLY A C 1
ATOM 715 O O . GLY A 1 93 ? -11.439 -3.967 5.402 1.00 88.19 93 GLY A O 1
ATOM 716 N N . LYS A 1 94 ? -12.068 -4.388 3.290 1.00 92.06 94 LYS A N 1
ATOM 717 C CA . LYS A 1 94 ? -11.812 -5.833 3.396 1.00 92.06 94 LYS A CA 1
ATOM 718 C C . LYS A 1 94 ? -10.355 -6.122 3.098 1.00 92.06 94 LYS A C 1
ATOM 720 O O . LYS A 1 94 ? -9.741 -5.517 2.227 1.00 92.06 94 LYS A O 1
ATOM 725 N N . GLU A 1 95 ? -9.804 -7.089 3.819 1.00 92.25 95 GLU A N 1
ATOM 726 C CA . GLU A 1 95 ? -8.420 -7.499 3.624 1.00 92.25 95 GLU A CA 1
ATOM 727 C C . GLU A 1 95 ? -8.211 -8.108 2.233 1.00 92.25 95 GLU A C 1
ATOM 729 O O . GLU A 1 95 ? -8.946 -9.000 1.799 1.00 92.25 95 GLU A O 1
ATOM 734 N N . VAL A 1 96 ? -7.175 -7.631 1.547 1.00 92.62 96 VAL A N 1
ATOM 735 C CA . VAL A 1 96 ? -6.747 -8.130 0.244 1.00 92.62 96 VAL A CA 1
ATOM 736 C C . VAL A 1 96 ? -5.332 -8.677 0.339 1.00 92.62 96 VAL A C 1
ATOM 738 O O . VAL A 1 96 ? -4.445 -8.095 0.960 1.00 92.62 96 VAL A O 1
ATOM 741 N N . GLN A 1 97 ? -5.100 -9.811 -0.316 1.00 90.75 97 GLN A N 1
ATOM 742 C CA . GLN A 1 97 ? -3.782 -10.433 -0.321 1.00 90.75 97 GLN A CA 1
ATOM 743 C C . GLN A 1 97 ? -2.872 -9.757 -1.351 1.00 90.75 97 GLN A C 1
ATOM 745 O O . GLN A 1 97 ? -3.154 -9.734 -2.557 1.00 90.75 97 GLN A O 1
ATOM 750 N N . VAL A 1 98 ? -1.755 -9.225 -0.860 1.00 91.25 98 VAL A N 1
ATOM 751 C CA . VAL A 1 98 ? -0.662 -8.695 -1.673 1.00 91.25 98 VAL A CA 1
ATOM 752 C C . VAL A 1 98 ? 0.578 -9.526 -1.382 1.00 91.25 98 VAL A C 1
ATOM 754 O O . VAL A 1 98 ? 1.014 -9.634 -0.240 1.00 91.25 98 VAL A O 1
ATOM 757 N N . GLU A 1 99 ? 1.121 -10.144 -2.423 1.00 92.56 99 GLU A N 1
ATOM 758 C CA . GLU A 1 99 ? 2.318 -10.971 -2.321 1.00 92.56 99 GLU A CA 1
ATOM 759 C C . GLU A 1 99 ? 3.558 -10.076 -2.272 1.00 92.56 99 GLU A C 1
ATOM 761 O O . GLU A 1 99 ? 3.741 -9.214 -3.134 1.00 92.56 99 GLU A O 1
ATOM 766 N N . VAL A 1 100 ? 4.411 -10.281 -1.270 1.00 91.62 100 VAL A N 1
ATOM 767 C CA . VAL A 1 100 ? 5.701 -9.596 -1.198 1.00 91.62 100 VAL A CA 1
ATOM 768 C C . VAL A 1 100 ? 6.683 -10.348 -2.081 1.00 91.62 100 VAL A C 1
ATOM 770 O O . VAL A 1 100 ? 6.917 -11.539 -1.883 1.00 91.62 100 VAL A O 1
ATOM 773 N N . VAL A 1 101 ? 7.237 -9.653 -3.062 1.00 91.50 101 VAL A N 1
ATOM 774 C CA . VAL A 1 101 ? 8.285 -10.167 -3.939 1.00 91.50 101 VAL A CA 1
ATOM 775 C C . VAL A 1 101 ? 9.585 -9.439 -3.646 1.00 91.50 101 VAL A C 1
ATOM 777 O O . VAL A 1 101 ? 9.582 -8.288 -3.211 1.00 91.50 101 VAL A O 1
ATOM 780 N N . GLU A 1 102 ? 10.716 -10.090 -3.880 1.00 84.50 102 GLU A N 1
ATOM 781 C CA . GLU A 1 102 ? 11.971 -9.348 -3.941 1.00 84.50 102 GLU A CA 1
ATOM 782 C C . GLU A 1 102 ? 11.888 -8.366 -5.120 1.00 84.50 102 GLU A C 1
ATOM 784 O O . GLU A 1 102 ? 11.229 -8.683 -6.125 1.00 84.50 102 GLU A O 1
ATOM 789 N N . PRO A 1 103 ? 12.488 -7.159 -5.021 1.00 71.31 103 PRO A N 1
ATOM 790 C CA . PRO A 1 103 ? 12.712 -6.370 -6.223 1.00 71.31 103 PRO A CA 1
ATOM 791 C C . PRO A 1 103 ? 13.380 -7.303 -7.229 1.00 71.31 103 PRO A C 1
ATOM 793 O O . PRO A 1 103 ? 14.202 -8.135 -6.838 1.00 71.31 103 PRO A O 1
ATOM 796 N N . ALA A 1 104 ? 12.958 -7.252 -8.493 1.00 60.09 104 ALA A N 1
ATOM 797 C CA . ALA A 1 104 ? 13.668 -7.978 -9.528 1.00 60.09 104 ALA A CA 1
ATOM 798 C C . ALA A 1 104 ? 15.077 -7.389 -9.549 1.00 60.09 104 ALA A C 1
ATOM 800 O O . ALA A 1 104 ? 15.305 -6.341 -10.143 1.00 60.09 104 ALA A O 1
ATOM 801 N N . ASP A 1 105 ? 15.968 -8.023 -8.792 1.00 48.91 105 ASP A N 1
ATOM 802 C CA . ASP A 1 105 ? 17.392 -7.810 -8.819 1.00 48.91 105 ASP A CA 1
ATOM 803 C C . ASP A 1 105 ? 17.711 -7.872 -10.306 1.00 48.91 105 ASP A C 1
ATOM 805 O O . ASP A 1 105 ? 17.439 -8.882 -10.971 1.00 48.91 105 ASP A O 1
ATOM 809 N N . GLU A 1 106 ? 18.161 -6.751 -10.856 1.00 47.91 106 GLU A N 1
ATOM 810 C CA . GLU A 1 106 ? 18.756 -6.685 -12.177 1.00 47.91 106 GLU A CA 1
ATOM 811 C C . GLU A 1 106 ? 20.067 -7.485 -12.074 1.00 47.91 106 GLU A C 1
ATOM 813 O O . GLU A 1 106 ? 21.169 -6.945 -12.079 1.00 47.91 106 GLU A O 1
ATOM 818 N N . LYS A 1 107 ? 19.947 -8.805 -11.864 1.00 44.78 107 LYS A N 1
ATOM 819 C CA . LYS A 1 107 ? 21.035 -9.767 -11.875 1.00 44.78 107 LYS A CA 1
ATOM 820 C C . LYS A 1 107 ? 21.514 -9.820 -13.308 1.00 44.78 107 LYS A C 1
ATOM 822 O O . LYS A 1 107 ? 21.009 -10.589 -14.117 1.00 44.78 107 LYS A O 1
ATOM 827 N N . THR A 1 108 ? 22.446 -8.921 -13.594 1.00 46.91 108 THR A N 1
ATOM 828 C CA . THR A 1 108 ? 23.770 -9.277 -14.094 1.00 46.91 108 THR A CA 1
ATOM 829 C C . THR A 1 108 ? 23.727 -10.405 -15.124 1.00 46.91 108 THR A C 1
ATOM 831 O O . THR A 1 108 ? 23.957 -11.567 -14.799 1.00 46.91 108 THR A O 1
ATOM 834 N N . ASP A 1 109 ? 23.464 -10.045 -16.376 1.00 38.69 109 ASP A N 1
ATOM 835 C CA . ASP A 1 109 ? 24.047 -10.763 -17.506 1.00 38.69 109 ASP A CA 1
ATOM 836 C C . ASP A 1 109 ? 25.093 -9.822 -18.117 1.00 38.69 109 ASP A C 1
ATOM 838 O O . ASP A 1 109 ? 24.758 -8.841 -18.785 1.00 38.69 109 ASP A O 1
ATOM 842 N N . GLY A 1 110 ? 26.356 -10.045 -17.746 1.00 35.34 110 GLY A N 1
ATOM 843 C CA . GLY A 1 110 ? 27.515 -9.241 -18.141 1.00 35.34 110 GLY A CA 1
ATOM 844 C C . GLY A 1 110 ? 28.781 -9.659 -17.415 1.00 35.34 110 GLY A C 1
ATOM 845 O O . GLY A 1 110 ? 28.913 -9.281 -16.231 1.00 35.34 110 GLY A O 1
#

Foldseek 3Di:
DAEEPVQVVVLLVCQAVPLFWKFFKDADPYRYHIHGDDDPVVDPPPVVPVCVVDPPRMDTQATECHPNHPQGDAGWYWYQDPVRDTFTAGNVRHTDDYHHDHDPPPPDPD